Protein AF-A0A7W1TWK8-F1 (afdb_monomer_lite)

Radius of gyration: 13.75 Å; chains: 1; bounding box: 30×20×38 Å

Secondary structure (DSSP, 8-state):
-PPPPPHHHHHHHHTTSTT-EEETTEEE-----SSHHHHHHHHHHHHHHHHHHT-PPP--

Foldseek 3Di:
DDDDDDPVRVVVVVVVPPQWDADPNDIDHDDDDPDDVRVVVVVVVVVVVCVVVVHDDDDD

Sequence (60 aa):
MSATLSDEEVQERLAGLDGWSVAGGKLHKDLAFADFNEAFGFLTRLALVAEKMNHHPDWS

pLDDT: mean 93.73, std 7.77, range [55.31, 98.56]

Structure (mmCIF, N/CA/C/O backbone):
data_AF-A0A7W1TWK8-F1
#
_entry.id   AF-A0A7W1TWK8-F1
#
loop_
_atom_site.group_PDB
_atom_site.id
_atom_site.type_symbol
_atom_site.label_atom_id
_atom_site.label_alt_id
_atom_site.label_comp_id
_atom_site.label_asym_id
_atom_site.label_entity_id
_atom_site.label_seq_id
_atom_site.pdbx_PDB_ins_code
_atom_site.Cartn_x
_atom_site.Cartn_y
_atom_site.Cartn_z
_atom_site.occupancy
_atom_site.B_iso_or_equiv
_atom_site.auth_seq_id
_atom_site.auth_comp_id
_atom_site.auth_asym_id
_atom_site.auth_atom_id
_atom_site.pdbx_PDB_model_num
ATOM 1 N N . MET A 1 1 ? -0.986 6.269 22.753 1.00 55.31 1 MET A N 1
ATOM 2 C CA . MET A 1 1 ? -1.522 5.052 22.110 1.00 55.31 1 MET A CA 1
ATOM 3 C C . MET A 1 1 ? -2.762 5.461 21.342 1.00 55.31 1 MET A C 1
ATOM 5 O O . MET A 1 1 ? -3.586 6.151 21.929 1.00 55.31 1 ME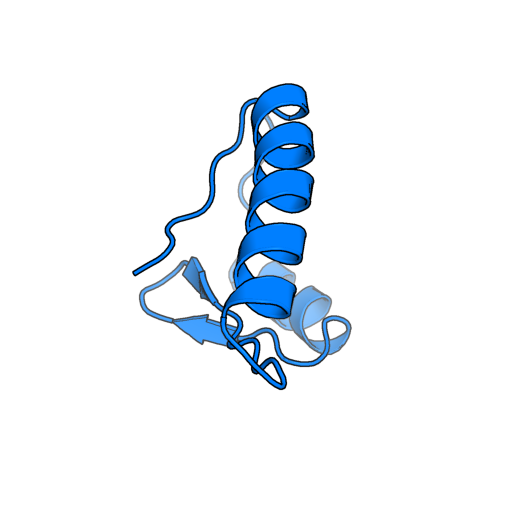T A O 1
ATOM 9 N N . SER A 1 2 ? -2.855 5.130 20.053 1.00 74.75 2 SER A N 1
ATOM 10 C CA . SER A 1 2 ? -4.106 5.319 19.306 1.00 74.75 2 SER A CA 1
ATOM 11 C C . SER A 1 2 ? -5.074 4.202 19.676 1.00 74.75 2 SER A C 1
ATOM 13 O O . SER A 1 2 ? -4.635 3.071 19.884 1.00 74.75 2 SER A O 1
ATOM 15 N N . ALA A 1 3 ? -6.365 4.511 19.757 1.00 88.56 3 ALA A N 1
ATOM 16 C CA . ALA A 1 3 ? -7.391 3.484 19.868 1.00 88.56 3 ALA A CA 1
ATOM 17 C C . ALA A 1 3 ? -7.424 2.651 18.577 1.00 88.56 3 ALA A C 1
ATOM 19 O O . ALA A 1 3 ? -7.253 3.194 17.481 1.00 88.56 3 ALA A O 1
ATOM 20 N N . THR A 1 4 ? -7.607 1.342 18.720 1.00 91.31 4 THR A N 1
ATOM 21 C CA . THR A 1 4 ? -7.936 0.452 17.604 1.00 91.31 4 THR A CA 1
ATOM 22 C C . THR A 1 4 ? -9.369 0.724 17.166 1.00 91.31 4 THR A C 1
ATOM 24 O O . THR A 1 4 ? -10.242 0.866 18.021 1.00 91.31 4 THR A O 1
ATOM 27 N N . LEU A 1 5 ? -9.593 0.796 15.856 1.00 93.44 5 LEU A N 1
ATOM 28 C CA . LEU A 1 5 ? -10.923 0.993 15.278 1.00 93.44 5 LEU A CA 1
ATOM 29 C C . LEU A 1 5 ? -11.802 -0.251 15.476 1.00 93.44 5 LEU A C 1
ATOM 31 O O . LEU A 1 5 ? -11.272 -1.365 15.531 1.00 93.44 5 LEU A O 1
ATOM 35 N N . SER A 1 6 ? -13.122 -0.060 15.558 1.00 94.25 6 SER A N 1
ATOM 36 C CA . SER A 1 6 ? -14.089 -1.160 15.453 1.00 94.25 6 SER A CA 1
ATOM 37 C C . SER A 1 6 ? -14.176 -1.683 14.018 1.00 94.25 6 SER A C 1
ATOM 39 O O . SER A 1 6 ? -13.764 -1.014 13.067 1.00 94.25 6 SER A O 1
ATOM 41 N N . ASP A 1 7 ? -14.758 -2.869 13.843 1.00 92.56 7 ASP A N 1
ATOM 42 C CA . ASP A 1 7 ? -14.979 -3.428 12.510 1.00 92.56 7 ASP A CA 1
ATOM 43 C C . ASP A 1 7 ? -15.890 -2.525 11.664 1.00 92.56 7 ASP A C 1
ATOM 45 O O . ASP A 1 7 ? -15.618 -2.337 10.478 1.00 92.56 7 ASP A O 1
ATOM 49 N N . GLU A 1 8 ? -16.919 -1.902 12.256 1.00 94.69 8 GLU A N 1
ATOM 50 C CA . GLU A 1 8 ? -17.768 -0.952 11.526 1.00 94.69 8 GLU A CA 1
ATOM 51 C C . GLU A 1 8 ? -16.977 0.276 11.058 1.00 94.69 8 GLU A C 1
ATOM 53 O O . GLU A 1 8 ? -17.086 0.670 9.896 1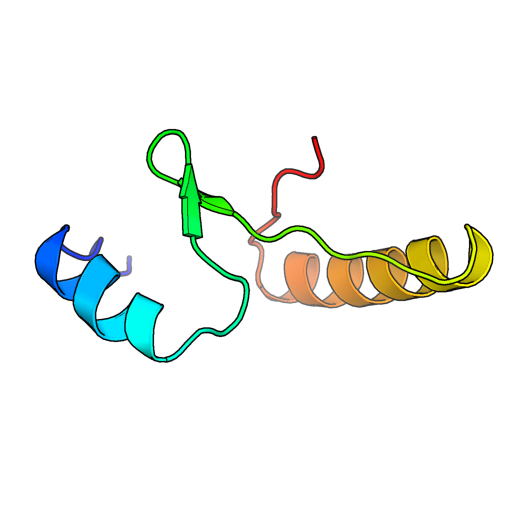.00 94.69 8 GLU A O 1
ATOM 58 N N . GLU A 1 9 ? -16.132 0.844 11.926 1.00 95.19 9 GLU A N 1
ATOM 59 C CA . GLU A 1 9 ? -15.284 1.993 11.584 1.00 95.19 9 GLU A CA 1
ATOM 60 C C . GLU A 1 9 ? -14.255 1.646 10.498 1.00 95.19 9 GLU A C 1
ATOM 62 O O . GLU A 1 9 ? -13.941 2.481 9.643 1.00 95.19 9 GLU A O 1
ATOM 67 N N . VAL A 1 10 ? -13.722 0.419 10.515 1.00 95.19 10 VAL A N 1
ATOM 68 C CA . VAL A 1 10 ? -12.833 -0.077 9.458 1.00 95.19 10 VAL A CA 1
ATOM 69 C C . VAL A 1 10 ? -13.588 -0.159 8.136 1.00 95.19 10 VAL A C 1
ATOM 71 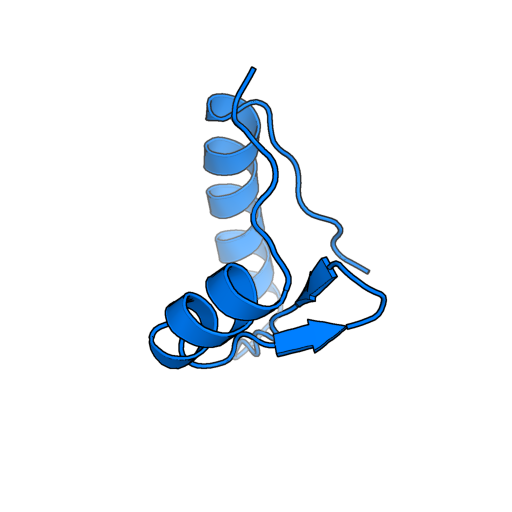O O . VAL A 1 10 ? -13.094 0.377 7.146 1.00 95.19 10 VAL A O 1
ATOM 74 N N . GLN A 1 11 ? -14.774 -0.777 8.102 1.00 93.94 11 GLN A N 1
ATOM 75 C CA . GLN A 1 11 ? -15.550 -0.925 6.864 1.00 93.94 11 GLN A CA 1
ATOM 76 C C . GLN A 1 11 ? -15.981 0.426 6.279 1.00 93.94 11 GLN A C 1
ATOM 78 O O . GLN A 1 11 ? -15.875 0.630 5.068 1.00 93.94 11 GLN A O 1
ATOM 83 N N . GLU A 1 12 ? -16.407 1.370 7.122 1.00 95.56 12 GLU A N 1
ATOM 84 C CA . GLU A 1 12 ? -16.792 2.715 6.683 1.00 95.56 12 GLU A CA 1
ATOM 85 C C . GLU A 1 12 ? -15.621 3.442 6.007 1.00 95.56 12 GLU A C 1
ATOM 87 O O . GLU A 1 12 ? -15.766 4.000 4.919 1.00 95.56 12 GLU A O 1
ATOM 92 N N . ARG A 1 13 ? -14.430 3.402 6.617 1.00 95.31 13 ARG A N 1
ATOM 93 C CA . ARG A 1 13 ? -13.238 4.060 6.059 1.00 95.31 13 ARG A CA 1
ATOM 94 C C . ARG A 1 13 ? -12.688 3.331 4.840 1.00 95.31 13 ARG A C 1
ATOM 96 O O . ARG A 1 13 ? -12.190 3.980 3.921 1.00 95.31 13 ARG A O 1
ATOM 103 N N . LEU A 1 14 ? -12.782 2.003 4.822 1.00 95.75 14 LEU A N 1
ATOM 104 C CA . LEU A 1 14 ? -12.319 1.171 3.716 1.00 95.75 14 LEU A CA 1
ATOM 105 C C . LEU A 1 14 ? -13.048 1.500 2.411 1.00 95.75 14 LEU A C 1
ATOM 107 O O . LEU A 1 14 ? -12.422 1.484 1.357 1.00 95.75 14 LEU A O 1
ATOM 111 N N . ALA A 1 15 ? -14.327 1.885 2.477 1.00 93.62 15 ALA A N 1
ATOM 112 C CA . ALA A 1 15 ? -15.103 2.292 1.304 1.00 93.62 15 ALA A CA 1
ATOM 113 C C . ALA A 1 15 ? -14.476 3.468 0.525 1.00 93.62 15 ALA A C 1
ATOM 115 O O . ALA A 1 15 ? -14.724 3.615 -0.670 1.00 93.62 15 ALA A O 1
ATOM 116 N N . GLY A 1 16 ? -13.654 4.298 1.181 1.00 94.25 16 GLY A N 1
ATOM 117 C CA . GLY A 1 16 ? -12.923 5.401 0.550 1.00 94.25 16 GLY A CA 1
ATOM 118 C C . GLY A 1 16 ? -11.515 5.046 0.056 1.00 94.25 16 GLY A C 1
ATOM 119 O O . GLY A 1 16 ? -10.832 5.909 -0.495 1.00 94.25 16 GLY A O 1
ATOM 120 N N . LEU A 1 17 ? -11.049 3.814 0.272 1.00 95.94 17 LEU A N 1
ATOM 121 C CA . LEU A 1 17 ? -9.682 3.382 -0.010 1.00 95.94 17 LEU A CA 1
ATOM 122 C C . LEU A 1 17 ? -9.659 2.405 -1.188 1.00 95.94 17 LEU A C 1
ATOM 124 O O . LEU A 1 17 ? -9.656 1.190 -1.014 1.00 95.94 17 LEU A O 1
ATOM 128 N N . ASP A 1 18 ? -9.594 2.946 -2.404 1.00 96.00 18 ASP A N 1
ATOM 129 C CA . ASP A 1 18 ? -9.608 2.133 -3.622 1.00 96.00 18 ASP A CA 1
ATOM 130 C C . ASP A 1 18 ? -8.469 1.095 -3.658 1.00 96.00 18 ASP A C 1
ATOM 132 O O . ASP A 1 18 ? -7.305 1.384 -3.339 1.00 96.00 18 ASP A O 1
ATOM 136 N N . GLY A 1 19 ? -8.821 -0.131 -4.043 1.00 95.69 19 GLY A N 1
ATOM 137 C CA . GLY A 1 19 ? -7.938 -1.296 -4.076 1.00 95.69 19 GLY A CA 1
ATOM 138 C C . GLY A 1 19 ? -7.512 -1.853 -2.711 1.00 95.69 19 GLY A C 1
ATOM 139 O O . GLY A 1 19 ? -6.733 -2.801 -2.689 1.00 95.69 19 GLY A O 1
ATOM 140 N N . TRP A 1 20 ? -7.975 -1.292 -1.588 1.00 97.00 20 TRP A N 1
ATOM 141 C CA . TRP A 1 20 ? -7.743 -1.869 -0.262 1.00 97.00 20 TRP A CA 1
ATOM 142 C C . TRP A 1 20 ? -8.871 -2.820 0.135 1.00 97.00 20 TRP A C 1
ATOM 144 O O . TRP A 1 20 ? -10.039 -2.615 -0.187 1.00 97.00 20 TRP A O 1
ATOM 154 N N . SER A 1 21 ? -8.519 -3.857 0.885 1.00 95.88 21 SER A N 1
ATOM 155 C CA . SER A 1 21 ? -9.452 -4.838 1.438 1.00 95.88 21 SER A CA 1
ATOM 156 C C . SER A 1 21 ? -8.998 -5.293 2.825 1.00 95.88 21 SER A C 1
ATOM 158 O O . SER A 1 21 ? -7.887 -4.977 3.250 1.00 95.88 21 SER A O 1
ATOM 160 N N . VAL A 1 22 ? -9.850 -6.029 3.543 1.00 95.12 22 VAL A N 1
ATOM 161 C CA . VAL A 1 22 ? -9.450 -6.725 4.773 1.00 95.12 22 VAL A CA 1
ATOM 162 C C . VAL A 1 22 ? -9.184 -8.191 4.449 1.00 95.12 22 VAL A C 1
ATOM 164 O O . VAL A 1 22 ? -10.081 -8.898 3.994 1.00 95.12 22 VAL A O 1
ATOM 167 N N . ALA A 1 23 ? -7.971 -8.658 4.734 1.00 93.12 23 ALA A N 1
ATOM 168 C CA . ALA A 1 23 ? -7.565 -10.052 4.610 1.00 93.12 23 ALA A CA 1
ATOM 169 C C . ALA A 1 23 ? -6.876 -10.502 5.905 1.00 93.12 23 ALA A C 1
ATOM 171 O O . ALA A 1 23 ? -5.967 -9.840 6.402 1.00 93.12 23 ALA A O 1
ATOM 172 N N . GLY A 1 24 ? -7.340 -11.605 6.502 1.00 90.25 24 GLY A N 1
ATOM 173 C CA . GLY A 1 24 ? -6.751 -12.136 7.741 1.00 90.25 24 GLY A CA 1
ATOM 174 C C . GLY A 1 24 ? -6.755 -11.151 8.921 1.00 90.25 24 GLY A C 1
ATOM 175 O O . GLY A 1 24 ? -5.841 -11.178 9.742 1.00 90.25 24 GLY A O 1
ATOM 176 N N . GLY A 1 25 ? -7.743 -10.249 8.982 1.00 90.62 25 GLY A N 1
ATOM 177 C CA . GLY A 1 25 ? -7.833 -9.210 10.016 1.00 90.62 25 GLY A CA 1
ATOM 178 C C . GLY A 1 25 ? -6.865 -8.034 9.832 1.00 90.62 25 GLY A C 1
ATOM 179 O O . GLY A 1 25 ? -6.684 -7.248 10.758 1.00 90.62 25 GLY A O 1
ATOM 180 N N . LYS A 1 26 ? -6.231 -7.900 8.661 1.00 92.31 26 LYS A N 1
ATOM 181 C CA . LYS A 1 26 ? -5.325 -6.796 8.313 1.00 92.31 26 LYS A CA 1
ATOM 182 C C . LYS A 1 26 ? -5.777 -6.112 7.026 1.00 92.31 26 LYS A C 1
ATOM 184 O O . LYS A 1 26 ? -6.473 -6.716 6.214 1.00 92.31 26 LYS A O 1
ATOM 189 N N . LEU A 1 27 ? -5.358 -4.864 6.832 1.00 94.81 27 LEU A N 1
ATOM 190 C CA . LEU A 1 27 ? -5.527 -4.179 5.551 1.00 94.81 27 LEU A CA 1
ATOM 191 C C . LEU A 1 27 ? -4.552 -4.750 4.517 1.00 94.81 27 LEU A C 1
ATOM 193 O O . LEU A 1 27 ? -3.363 -4.877 4.798 1.00 94.81 27 LEU A O 1
ATOM 197 N N . HIS A 1 28 ? -5.064 -5.052 3.327 1.00 95.75 28 HIS A N 1
ATOM 198 C CA . HIS A 1 28 ? -4.322 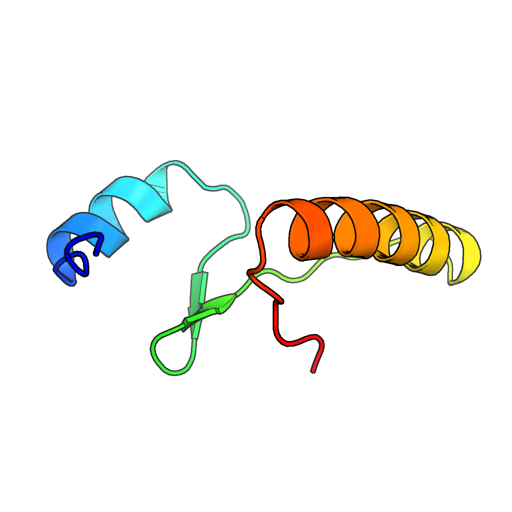-5.634 2.210 1.00 95.75 28 HIS A CA 1
ATOM 199 C C . HIS A 1 28 ? -4.593 -4.870 0.916 1.00 95.75 28 HIS A C 1
ATOM 201 O O . HIS A 1 28 ? -5.730 -4.453 0.672 1.00 95.75 28 HIS A O 1
ATOM 207 N N . LYS A 1 29 ? -3.565 -4.715 0.077 1.00 95.69 29 LYS A N 1
ATOM 208 C CA . LYS A 1 29 ? -3.680 -4.141 -1.266 1.00 95.69 29 LYS A CA 1
ATOM 209 C C . LYS A 1 29 ? -2.647 -4.752 -2.203 1.00 95.69 29 LYS A C 1
ATOM 211 O O . LYS A 1 29 ? -1.450 -4.673 -1.935 1.00 95.69 29 LYS A O 1
ATOM 216 N N . ASP A 1 30 ? -3.121 -5.250 -3.338 1.00 95.19 30 ASP A N 1
ATOM 217 C CA . ASP A 1 30 ? -2.261 -5.710 -4.422 1.00 95.19 30 ASP A CA 1
ATOM 218 C C . ASP A 1 30 ? -1.876 -4.540 -5.331 1.00 95.19 30 ASP A C 1
ATOM 220 O O . ASP A 1 30 ? -2.710 -3.718 -5.725 1.00 95.19 30 ASP A O 1
ATOM 224 N N . LEU A 1 31 ? -0.591 -4.466 -5.671 1.00 94.75 31 LEU A N 1
ATOM 225 C CA . LEU A 1 31 ? -0.037 -3.466 -6.577 1.00 94.75 31 LEU A CA 1
ATOM 226 C C . LEU A 1 31 ? 0.693 -4.180 -7.712 1.00 94.75 31 LEU A C 1
ATOM 228 O O . LEU A 1 31 ? 1.621 -4.951 -7.475 1.00 94.75 31 LEU A O 1
ATOM 232 N N . ALA A 1 32 ? 0.277 -3.902 -8.944 1.00 95.62 32 ALA A N 1
ATOM 233 C CA . ALA A 1 32 ? 0.931 -4.394 -10.147 1.00 95.62 32 ALA A CA 1
ATOM 234 C C . ALA A 1 32 ? 1.745 -3.270 -10.795 1.00 95.62 32 ALA A C 1
ATOM 236 O O . ALA A 1 32 ? 1.277 -2.137 -10.904 1.00 95.62 32 ALA A O 1
ATOM 237 N N . PHE A 1 33 ? 2.949 -3.608 -11.244 1.00 96.94 33 PHE A N 1
ATOM 238 C CA . PHE A 1 33 ? 3.881 -2.701 -11.912 1.00 96.94 33 PHE A CA 1
ATOM 239 C C . PHE A 1 33 ? 4.276 -3.285 -13.268 1.00 96.94 33 PHE A C 1
ATOM 241 O O . PHE A 1 33 ? 4.135 -4.492 -13.485 1.00 96.94 33 PHE A O 1
ATOM 248 N N . ALA A 1 34 ? 4.766 -2.447 -14.181 1.00 98.31 34 ALA A N 1
ATOM 249 C CA . ALA A 1 34 ? 5.159 -2.890 -15.516 1.00 98.31 34 ALA A CA 1
ATOM 250 C C . ALA A 1 34 ? 6.358 -3.851 -15.475 1.00 98.31 34 ALA A C 1
ATOM 252 O O . ALA A 1 34 ? 6.427 -4.790 -16.269 1.00 98.31 34 ALA A O 1
ATOM 253 N N . ASP A 1 35 ? 7.290 -3.629 -14.544 1.00 98.19 35 ASP A N 1
ATOM 254 C CA . ASP A 1 35 ? 8.462 -4.472 -14.338 1.00 98.19 35 ASP A CA 1
ATOM 255 C C . ASP A 1 35 ? 9.009 -4.398 -12.897 1.00 98.19 35 ASP A C 1
ATOM 257 O O . ASP A 1 35 ? 8.489 -3.707 -12.016 1.00 98.19 35 ASP A O 1
ATOM 261 N N . PHE A 1 36 ? 10.088 -5.145 -12.654 1.00 97.75 36 PHE A N 1
ATOM 262 C CA . PHE A 1 36 ? 10.765 -5.190 -11.360 1.00 97.75 36 PHE A CA 1
ATOM 263 C C . PHE A 1 36 ? 11.412 -3.856 -10.962 1.00 97.75 36 PHE A C 1
ATOM 265 O O . PHE A 1 36 ? 11.449 -3.538 -9.775 1.00 97.75 36 PHE A O 1
ATOM 272 N N . ASN A 1 37 ? 11.939 -3.080 -11.915 1.00 98.38 37 ASN A N 1
ATOM 273 C CA . ASN A 1 37 ? 12.602 -1.812 -11.609 1.00 98.38 37 ASN A CA 1
ATOM 274 C C . ASN A 1 37 ? 11.584 -0.818 -11.038 1.00 98.38 37 ASN A C 1
ATOM 276 O O . ASN A 1 37 ? 11.822 -0.214 -9.990 1.00 98.38 37 ASN A O 1
ATOM 280 N N . GLU A 1 38 ? 10.410 -0.737 -11.664 1.00 98.56 38 GLU A N 1
ATOM 281 C CA . GLU A 1 38 ? 9.308 0.085 -11.177 1.00 98.56 38 GLU A CA 1
ATOM 282 C C . GLU A 1 38 ? 8.836 -0.366 -9.783 1.00 98.56 38 GLU A C 1
ATOM 284 O O . GLU A 1 38 ? 8.755 0.457 -8.862 1.00 98.56 38 GLU A O 1
ATOM 289 N N . ALA A 1 39 ? 8.609 -1.672 -9.595 1.00 97.38 39 ALA A N 1
ATOM 290 C CA . ALA A 1 39 ? 8.191 -2.234 -8.310 1.00 97.38 39 ALA A CA 1
ATOM 291 C C . ALA A 1 39 ? 9.211 -1.954 -7.193 1.00 97.38 39 ALA A C 1
ATOM 293 O O . ALA A 1 39 ? 8.858 -1.499 -6.102 1.00 97.38 39 ALA A O 1
ATOM 294 N N . PHE A 1 40 ? 10.500 -2.165 -7.462 1.00 97.38 40 PHE A N 1
ATOM 295 C CA . PHE A 1 40 ? 11.560 -1.948 -6.481 1.00 97.38 40 PHE A CA 1
ATOM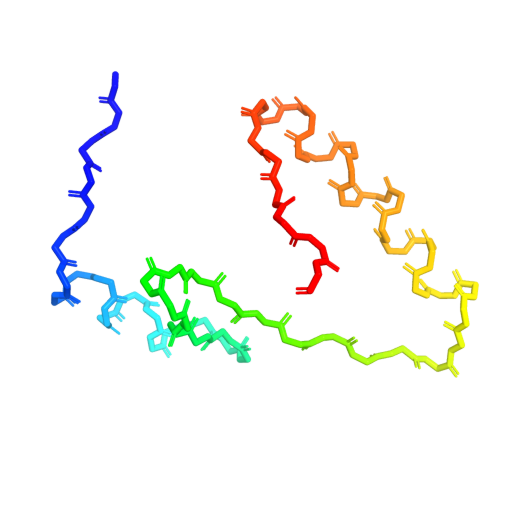 296 C C . PHE A 1 40 ? 11.759 -0.459 -6.156 1.00 97.38 40 PHE A C 1
ATOM 298 O O . PHE A 1 40 ? 11.978 -0.090 -4.996 1.00 97.38 40 PHE A O 1
ATOM 305 N N . GLY A 1 41 ? 11.608 0.425 -7.146 1.00 98.12 41 GLY A N 1
ATOM 306 C CA . GLY A 1 41 ? 11.614 1.872 -6.936 1.00 98.12 41 GLY A CA 1
ATOM 307 C C . GLY A 1 41 ? 10.423 2.357 -6.098 1.00 98.12 41 GLY A C 1
ATOM 308 O O . GLY A 1 41 ? 10.554 3.300 -5.310 1.00 98.12 41 GLY A O 1
ATOM 309 N N . PHE A 1 42 ? 9.254 1.723 -6.226 1.00 97.56 42 PHE A N 1
ATOM 310 C CA . PHE A 1 42 ? 8.124 1.945 -5.321 1.00 97.56 42 PHE A CA 1
ATOM 311 C C . PHE A 1 42 ? 8.441 1.471 -3.896 1.00 97.56 42 PHE A C 1
ATOM 313 O O . PHE A 1 42 ? 8.351 2.272 -2.964 1.00 97.56 42 PHE A O 1
ATOM 320 N N . LEU A 1 43 ? 8.886 0.220 -3.733 1.00 96.38 43 LEU A N 1
ATOM 321 C CA . LEU A 1 43 ? 9.205 -0.364 -2.424 1.00 96.38 43 LEU A CA 1
ATOM 322 C C . LEU A 1 43 ? 10.263 0.446 -1.666 1.00 96.38 43 LEU A C 1
ATOM 324 O O . LEU A 1 43 ? 10.106 0.696 -0.474 1.00 96.38 43 LEU A O 1
ATOM 328 N N . THR A 1 44 ? 11.295 0.939 -2.356 1.00 97.62 44 THR A N 1
ATOM 329 C CA . THR A 1 44 ? 12.335 1.785 -1.747 1.00 97.62 44 THR A CA 1
ATOM 330 C C . THR A 1 44 ? 11.749 3.066 -1.148 1.00 97.62 44 THR A C 1
ATOM 332 O O . THR A 1 44 ? 12.084 3.447 -0.028 1.00 97.62 44 THR A O 1
ATOM 335 N N . ARG A 1 45 ? 10.839 3.736 -1.868 1.00 98.06 45 ARG A N 1
ATOM 336 C CA . ARG A 1 45 ? 10.173 4.954 -1.375 1.00 98.06 45 ARG A CA 1
ATOM 337 C C . ARG A 1 45 ? 9.222 4.647 -0.222 1.00 98.06 45 ARG A C 1
ATOM 339 O O . ARG A 1 45 ? 9.196 5.393 0.754 1.00 98.06 45 ARG A O 1
ATOM 346 N N . LEU A 1 46 ? 8.479 3.545 -0.322 1.00 96.88 46 LEU A N 1
ATOM 347 C CA . LEU A 1 46 ? 7.589 3.071 0.733 1.00 96.88 46 LEU A CA 1
ATOM 348 C C . LEU A 1 46 ? 8.364 2.786 2.026 1.00 96.88 46 LEU A C 1
ATOM 350 O O . LEU A 1 46 ? 7.933 3.224 3.090 1.00 96.88 46 LEU A O 1
ATOM 354 N N . ALA A 1 47 ? 9.523 2.127 1.939 1.00 97.31 47 ALA A N 1
ATOM 355 C CA . ALA A 1 47 ? 10.351 1.793 3.096 1.00 97.31 47 ALA A CA 1
ATOM 356 C C . ALA A 1 47 ? 10.789 3.040 3.885 1.00 97.31 47 ALA A C 1
ATOM 358 O O . ALA A 1 47 ? 10.732 3.039 5.111 1.00 97.31 47 ALA A O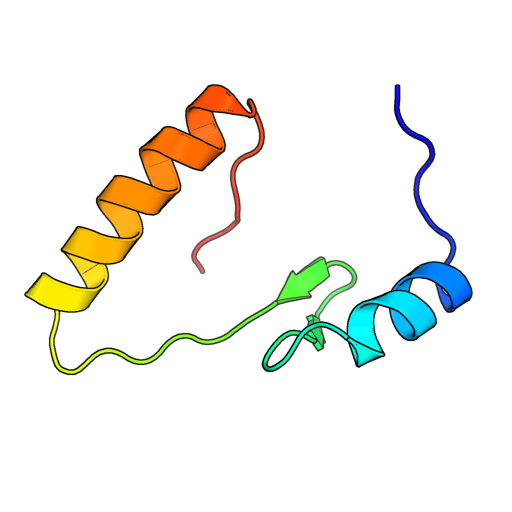 1
ATOM 359 N N . LEU A 1 48 ? 11.145 4.134 3.200 1.00 98.00 48 LEU A N 1
ATOM 360 C CA . LEU A 1 48 ? 11.514 5.398 3.856 1.00 98.00 48 LEU A CA 1
ATOM 361 C C . LEU A 1 48 ? 10.340 6.031 4.620 1.00 98.00 48 LEU A C 1
ATOM 363 O O . LEU A 1 48 ? 10.528 6.599 5.697 1.00 98.00 48 LEU A O 1
ATOM 367 N N . VAL A 1 49 ? 9.127 5.947 4.067 1.00 97.81 49 VAL A N 1
ATOM 368 C CA . VAL A 1 49 ? 7.909 6.458 4.716 1.00 97.81 49 VAL A CA 1
ATOM 369 C C . VAL A 1 49 ? 7.546 5.594 5.923 1.00 97.81 49 VAL A C 1
ATOM 371 O O . VAL A 1 49 ? 7.306 6.137 7.000 1.00 97.81 49 VAL A O 1
ATOM 374 N N . ALA A 1 50 ? 7.561 4.269 5.757 1.00 97.56 50 ALA A N 1
ATOM 375 C CA . ALA A 1 50 ? 7.296 3.301 6.819 1.00 97.56 50 ALA A CA 1
ATOM 376 C C . ALA A 1 50 ? 8.260 3.474 8.003 1.00 97.56 50 ALA A C 1
ATOM 378 O O . ALA A 1 50 ? 7.821 3.532 9.152 1.00 97.56 50 ALA A O 1
ATOM 379 N N . GLU A 1 51 ? 9.553 3.661 7.723 1.00 97.62 51 GLU A N 1
ATOM 380 C CA . GLU A 1 51 ? 10.572 3.908 8.745 1.00 97.62 51 GLU A CA 1
ATOM 381 C C . GLU A 1 51 ? 10.328 5.225 9.487 1.00 97.62 51 GLU A C 1
ATOM 383 O O . GLU A 1 51 ? 10.311 5.260 10.715 1.00 97.62 51 GLU A O 1
ATOM 388 N N . LYS A 1 52 ? 10.041 6.314 8.761 1.00 97.94 52 LYS A N 1
ATOM 389 C CA . LYS A 1 52 ? 9.704 7.607 9.378 1.00 97.94 52 LYS A CA 1
ATOM 390 C C . LYS A 1 52 ? 8.472 7.516 10.285 1.00 97.94 52 LYS A C 1
ATOM 392 O O . LYS A 1 52 ? 8.386 8.238 11.276 1.00 97.94 52 LYS A O 1
ATOM 397 N N . MET A 1 53 ? 7.510 6.669 9.927 1.00 96.75 53 MET A N 1
ATOM 398 C CA . MET A 1 53 ? 6.307 6.413 10.720 1.00 96.75 53 MET A CA 1
ATOM 399 C C . MET A 1 53 ? 6.537 5.404 11.853 1.00 96.75 53 MET A C 1
ATOM 401 O O . MET A 1 53 ? 5.654 5.252 12.696 1.00 96.75 53 MET A O 1
ATOM 405 N N . ASN A 1 54 ? 7.692 4.729 11.880 1.00 96.81 54 ASN A N 1
ATOM 406 C CA . ASN A 1 54 ? 7.966 3.565 12.720 1.00 96.81 54 ASN A CA 1
ATOM 407 C C . ASN A 1 54 ? 6.827 2.525 12.647 1.00 96.81 54 ASN A C 1
ATOM 409 O O . ASN A 1 54 ? 6.342 2.024 13.664 1.00 96.81 54 ASN A O 1
ATOM 413 N N . HIS A 1 55 ? 6.336 2.281 11.429 1.00 94.88 55 HIS A N 1
ATOM 414 C CA . HIS A 1 55 ? 5.229 1.373 11.156 1.00 94.88 55 HIS A CA 1
ATOM 415 C C . HIS A 1 55 ? 5.446 0.667 9.819 1.00 94.88 55 HIS A C 1
ATOM 417 O O . HIS A 1 55 ? 5.253 1.245 8.748 1.00 94.88 55 HIS A O 1
ATOM 423 N N . HIS A 1 56 ? 5.875 -0.589 9.896 1.00 95.75 56 HIS A N 1
ATOM 424 C CA . HIS A 1 56 ? 6.304 -1.370 8.742 1.00 95.75 56 HIS A CA 1
ATOM 425 C C . HIS A 1 56 ? 5.176 -2.290 8.257 1.00 95.75 56 HIS A C 1
ATOM 427 O O . HIS A 1 56 ? 4.586 -2.999 9.076 1.00 95.75 56 HIS A O 1
ATOM 433 N N . PRO A 1 57 ? 4.861 -2.299 6.950 1.00 94.94 57 PRO A N 1
ATOM 434 C CA . PRO A 1 57 ? 3.919 -3.261 6.398 1.00 94.94 57 PRO A CA 1
ATOM 435 C C . PRO A 1 57 ? 4.550 -4.649 6.262 1.00 94.94 57 PRO A C 1
ATOM 437 O O . PRO A 1 57 ? 5.771 -4.795 6.228 1.00 94.94 57 PRO A O 1
ATOM 440 N N . ASP A 1 58 ? 3.691 -5.654 6.140 1.00 93.62 58 ASP A N 1
ATOM 441 C CA . ASP A 1 58 ? 4.063 -6.982 5.652 1.00 93.62 58 ASP A CA 1
ATOM 442 C C . ASP A 1 58 ? 4.087 -6.954 4.113 1.00 93.62 58 ASP A C 1
ATOM 444 O O . ASP A 1 58 ? 3.267 -6.263 3.506 1.00 93.62 58 ASP A O 1
ATOM 448 N N . TRP A 1 59 ? 5.048 -7.631 3.483 1.00 79.44 59 TRP A N 1
ATOM 449 C CA . TRP A 1 59 ? 5.259 -7.600 2.022 1.00 79.44 59 TRP A CA 1
ATOM 450 C C . TRP A 1 59 ? 4.974 -8.945 1.342 1.00 79.44 59 TRP A C 1
ATOM 452 O O . TRP A 1 59 ? 5.311 -9.105 0.168 1.00 79.44 59 TRP A O 1
ATOM 462 N N . SER A 1 60 ? 4.436 -9.914 2.086 1.00 60.34 60 SER A N 1
ATOM 463 C CA . SER A 1 60 ? 4.208 -11.288 1.622 1.00 60.34 60 SER A CA 1
ATOM 464 C C . SER A 1 60 ? 2.821 -11.539 1.043 1.00 60.34 60 SER A C 1
ATOM 466 O O . SER A 1 60 ? 1.846 -10.908 1.507 1.00 60.34 60 SER A O 1
#